Protein AF-A0AAQ4DWB6-F1 (afdb_monomer)

Organism: Amblyomma americanum (NCBI:txid6943)

Structure (mmCIF, N/CA/C/O backbone):
data_AF-A0AAQ4DWB6-F1
#
_entry.id   AF-A0AAQ4DWB6-F1
#
loop_
_atom_site.group_PDB
_atom_site.id
_atom_site.type_symbol
_at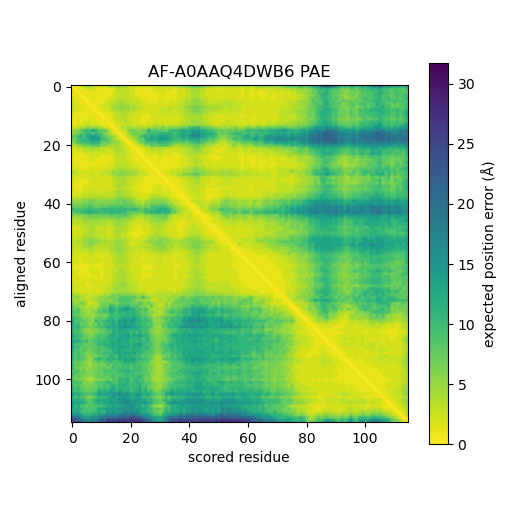om_site.label_atom_id
_atom_site.label_alt_id
_atom_site.label_comp_id
_atom_site.label_asym_id
_atom_site.label_entity_id
_atom_site.label_seq_id
_atom_site.pdbx_PDB_ins_code
_atom_site.Cartn_x
_atom_site.Cartn_y
_atom_site.Cartn_z
_atom_site.occupancy
_atom_site.B_iso_or_equiv
_atom_site.auth_seq_id
_atom_site.auth_comp_id
_atom_site.auth_asym_id
_atom_site.auth_atom_id
_atom_site.pdbx_PDB_model_num
ATOM 1 N N . MET A 1 1 ? -0.894 -2.955 -13.616 1.00 90.69 1 MET A N 1
ATOM 2 C CA . MET A 1 1 ? -0.453 -2.179 -12.429 1.00 90.69 1 MET A CA 1
ATOM 3 C C . MET A 1 1 ? 0.132 -3.130 -11.402 1.00 90.69 1 MET A C 1
ATOM 5 O O . MET A 1 1 ? -0.335 -4.261 -11.322 1.00 90.69 1 MET A O 1
ATOM 9 N N . VAL A 1 2 ? 1.124 -2.697 -10.628 1.00 95.31 2 VAL A N 1
ATOM 10 C CA . VAL A 1 2 ? 1.610 -3.458 -9.472 1.00 95.31 2 VAL A CA 1
ATOM 11 C C . VAL A 1 2 ? 1.614 -2.553 -8.244 1.00 95.31 2 VAL A C 1
ATOM 13 O O . VAL A 1 2 ? 2.190 -1.473 -8.294 1.00 95.31 2 VAL A O 1
ATOM 16 N N . ALA A 1 3 ? 0.963 -2.986 -7.168 1.00 96.88 3 ALA A N 1
ATOM 17 C CA . ALA A 1 3 ? 1.046 -2.337 -5.864 1.00 96.88 3 ALA A CA 1
ATOM 18 C C . ALA A 1 3 ? 1.961 -3.161 -4.952 1.00 96.88 3 ALA A C 1
ATOM 20 O O . ALA A 1 3 ? 1.807 -4.383 -4.876 1.00 96.88 3 ALA A O 1
ATOM 21 N N . VAL A 1 4 ? 2.920 -2.513 -4.297 1.00 97.12 4 VAL A N 1
ATOM 22 C CA . VAL A 1 4 ? 3.748 -3.112 -3.252 1.00 97.12 4 VAL A CA 1
ATOM 23 C C . VAL A 1 4 ? 3.190 -2.709 -1.896 1.00 97.12 4 VAL A C 1
ATOM 25 O O . VAL A 1 4 ? 3.005 -1.531 -1.610 1.00 97.12 4 VAL A O 1
ATOM 28 N N . ASP A 1 5 ? 2.874 -3.703 -1.082 1.00 96.12 5 ASP A N 1
ATOM 29 C CA . ASP A 1 5 ? 2.333 -3.510 0.256 1.00 96.12 5 ASP A CA 1
ATOM 30 C C . ASP A 1 5 ? 3.491 -3.296 1.245 1.00 96.12 5 ASP A C 1
ATOM 32 O O . ASP A 1 5 ? 4.335 -4.181 1.419 1.00 96.12 5 ASP A O 1
ATOM 36 N N . ALA A 1 6 ? 3.555 -2.114 1.863 1.00 94.38 6 ALA A N 1
ATOM 37 C CA . ALA A 1 6 ? 4.616 -1.726 2.792 1.00 94.38 6 ALA A CA 1
ATOM 38 C C . ALA A 1 6 ? 4.629 -2.615 4.044 1.00 94.38 6 ALA A C 1
ATOM 40 O O . ALA A 1 6 ? 5.688 -3.000 4.535 1.00 94.38 6 ALA A O 1
ATOM 41 N N . GLN A 1 7 ? 3.456 -3.010 4.542 1.00 90.56 7 GLN A N 1
ATOM 42 C CA . GLN A 1 7 ? 3.344 -3.811 5.758 1.00 90.56 7 GLN A CA 1
ATOM 43 C C . GLN A 1 7 ? 3.882 -5.235 5.558 1.00 90.56 7 GLN A C 1
ATOM 45 O O . GLN A 1 7 ? 4.606 -5.756 6.405 1.00 90.56 7 GLN A O 1
ATOM 50 N N . SER A 1 8 ? 3.555 -5.888 4.449 1.00 91.56 8 SER A N 1
ATOM 51 C CA . SER A 1 8 ? 3.813 -7.310 4.191 1.00 91.56 8 SER A CA 1
ATOM 52 C C . SER A 1 8 ? 4.963 -7.573 3.218 1.00 91.56 8 SER A C 1
ATOM 54 O O . SER A 1 8 ? 5.457 -8.701 3.170 1.00 91.56 8 SER A O 1
ATOM 56 N N . GLY A 1 9 ? 5.392 -6.568 2.450 1.00 91.94 9 GLY A N 1
ATOM 57 C CA . GLY A 1 9 ? 6.376 -6.714 1.375 1.00 91.94 9 GLY A CA 1
ATOM 58 C C . GLY A 1 9 ? 5.857 -7.529 0.186 1.00 91.94 9 GLY A C 1
ATOM 59 O O . GLY A 1 9 ? 6.645 -8.096 -0.571 1.00 91.94 9 GLY A O 1
ATOM 60 N N . ARG A 1 10 ? 4.533 -7.666 0.037 1.00 95.12 10 ARG A N 1
ATOM 61 C CA . ARG A 1 10 ? 3.917 -8.442 -1.048 1.00 95.12 10 ARG A CA 1
ATOM 62 C C . ARG A 1 10 ? 3.626 -7.565 -2.260 1.00 95.12 10 ARG A C 1
ATOM 64 O O . ARG A 1 10 ? 3.272 -6.398 -2.141 1.00 95.12 10 ARG A O 1
ATOM 71 N N . LEU A 1 11 ? 3.740 -8.167 -3.444 1.00 95.25 11 LEU A N 1
ATOM 72 C CA . LEU A 1 11 ? 3.406 -7.535 -4.719 1.00 95.25 11 LEU A CA 1
ATOM 73 C C . LEU A 1 11 ? 2.027 -7.991 -5.192 1.00 95.25 11 LEU A C 1
ATOM 75 O O . LEU A 1 11 ? 1.837 -9.157 -5.547 1.00 95.25 11 LEU A O 1
ATOM 79 N N . HIS A 1 12 ? 1.094 -7.054 -5.280 1.00 94.50 12 HIS A N 1
ATOM 80 C CA . HIS A 1 12 ? -0.228 -7.253 -5.858 1.00 94.50 12 HIS A CA 1
ATOM 81 C C . HIS A 1 12 ? -0.208 -6.838 -7.330 1.00 94.50 12 HIS A C 1
ATOM 83 O O . HIS A 1 12 ? -0.069 -5.659 -7.657 1.00 94.50 12 HIS A O 1
ATOM 89 N N . ARG A 1 13 ? -0.311 -7.815 -8.238 1.00 92.38 13 ARG A N 1
ATOM 90 C CA . ARG A 1 13 ? -0.283 -7.591 -9.691 1.00 92.38 13 ARG A CA 1
ATOM 91 C C . ARG A 1 13 ? -1.707 -7.567 -10.243 1.00 92.38 13 ARG A C 1
ATOM 93 O O . ARG A 1 13 ? -2.451 -8.523 -10.066 1.00 92.38 13 ARG A O 1
ATOM 100 N N . PHE A 1 14 ? -2.054 -6.497 -10.950 1.00 90.44 14 PHE A N 1
ATOM 101 C CA . PHE A 1 14 ? -3.370 -6.288 -11.553 1.00 90.44 14 PHE A CA 1
ATOM 102 C C . PHE A 1 14 ? -3.243 -6.127 -13.069 1.00 90.44 14 PHE A C 1
ATOM 104 O O . PHE A 1 14 ? -2.432 -5.321 -13.542 1.00 90.44 14 PHE A O 1
ATOM 111 N N . GLY A 1 15 ? -4.063 -6.863 -13.823 1.00 83.00 15 GLY A N 1
ATOM 112 C CA . GLY A 1 15 ? -4.124 -6.779 -15.288 1.00 83.00 15 GLY A CA 1
ATOM 113 C C . GLY A 1 15 ? -2.950 -7.432 -16.026 1.00 83.00 15 GLY A C 1
ATOM 114 O O . GLY A 1 15 ? -2.788 -7.189 -17.216 1.00 83.00 15 GLY A O 1
ATOM 115 N N . ALA A 1 16 ? -2.136 -8.253 -15.349 1.00 73.12 16 ALA A N 1
ATOM 116 C CA . ALA A 1 16 ? -1.046 -8.996 -15.992 1.00 73.12 16 ALA A CA 1
ATOM 117 C C . ALA A 1 16 ? -1.570 -9.952 -17.082 1.00 73.12 16 ALA A C 1
ATOM 119 O O . ALA A 1 16 ? -0.978 -10.060 -18.152 1.00 73.12 16 ALA A O 1
ATOM 120 N N . ASP A 1 17 ? -2.735 -10.555 -16.846 1.00 73.75 17 ASP A N 1
ATOM 121 C CA . ASP A 1 17 ? -3.341 -11.547 -17.741 1.00 73.75 17 ASP A CA 1
ATOM 122 C C . ASP A 1 17 ? -4.053 -10.917 -18.953 1.00 73.75 17 ASP A C 1
ATOM 124 O O . ASP A 1 17 ? -4.456 -11.617 -19.876 1.00 73.75 17 ASP A O 1
ATOM 128 N N . ALA A 1 18 ? -4.191 -9.585 -18.977 1.00 78.25 18 ALA A N 1
ATOM 129 C CA . ALA A 1 18 ? -4.830 -8.842 -20.065 1.00 78.25 18 ALA A CA 1
ATOM 130 C C . ALA A 1 18 ? -3.856 -8.466 -21.202 1.00 78.25 18 ALA A C 1
ATOM 132 O O . ALA A 1 18 ? -4.228 -7.720 -22.105 1.00 78.25 18 ALA A O 1
ATOM 133 N N . GLY A 1 19 ? -2.606 -8.943 -21.153 1.00 75.00 19 GLY A N 1
ATOM 134 C CA . GLY A 1 19 ? -1.589 -8.631 -22.164 1.00 75.00 19 GLY A CA 1
ATOM 135 C C . GLY A 1 19 ? -1.069 -7.191 -22.098 1.00 75.00 19 GLY A C 1
ATOM 136 O O . GLY A 1 19 ? -0.571 -6.670 -23.091 1.00 75.00 19 GLY A O 1
ATOM 137 N N . CYS A 1 20 ? -1.191 -6.519 -20.949 1.00 78.88 20 CYS A N 1
ATOM 138 C CA . CYS A 1 20 ? -0.642 -5.178 -20.775 1.00 78.88 20 CYS A CA 1
ATOM 139 C C . CYS A 1 20 ? 0.894 -5.216 -20.742 1.00 78.88 20 CYS A C 1
ATOM 141 O O . CYS A 1 20 ? 1.491 -5.630 -19.750 1.00 78.88 20 CYS A O 1
ATOM 143 N N . ASP A 1 21 ? 1.532 -4.696 -21.790 1.00 87.06 21 ASP A N 1
ATOM 144 C CA . ASP A 1 21 ? 2.996 -4.581 -21.877 1.00 87.06 21 ASP A CA 1
ATOM 145 C C . ASP A 1 21 ? 3.581 -3.459 -21.004 1.00 87.06 21 ASP A C 1
ATOM 147 O O . ASP A 1 21 ? 4.799 -3.351 -20.855 1.00 87.06 21 ASP A O 1
ATOM 151 N N . GLN A 1 22 ? 2.726 -2.627 -20.405 1.00 91.06 22 GLN A N 1
ATOM 152 C CA . GLN A 1 22 ? 3.121 -1.550 -19.505 1.00 91.06 22 GLN A CA 1
ATOM 153 C C . GLN A 1 22 ? 2.524 -1.721 -18.110 1.00 91.06 22 GLN A C 1
ATOM 155 O O . GLN A 1 22 ? 1.412 -2.221 -17.925 1.00 91.06 22 GLN A O 1
ATOM 160 N N . ARG A 1 23 ? 3.261 -1.246 -17.108 1.00 92.56 23 ARG A N 1
ATOM 161 C CA . ARG A 1 23 ? 2.826 -1.187 -15.716 1.00 92.56 23 ARG A CA 1
ATOM 162 C C . ARG A 1 23 ? 3.251 0.123 -15.064 1.00 92.56 23 ARG A C 1
ATOM 164 O O . ARG A 1 23 ? 4.322 0.646 -15.344 1.00 92.56 23 ARG A O 1
ATOM 171 N N . LEU A 1 24 ? 2.417 0.591 -14.146 1.00 95.06 24 LEU A N 1
ATOM 172 C CA . LEU A 1 24 ? 2.777 1.563 -13.118 1.00 95.06 24 LEU A CA 1
ATOM 173 C C . LEU A 1 24 ? 2.970 0.840 -11.781 1.00 95.06 24 LEU A C 1
ATOM 175 O O . LEU A 1 24 ? 2.433 -0.264 -11.595 1.00 95.06 24 LEU A O 1
ATOM 179 N N . LEU A 1 25 ? 3.723 1.471 -10.885 1.00 96.69 25 LEU A N 1
ATOM 180 C CA . LEU A 1 25 ? 4.062 0.970 -9.558 1.00 96.69 25 LEU A CA 1
ATOM 181 C C . LEU A 1 25 ? 3.448 1.880 -8.490 1.00 96.69 25 LEU A C 1
ATOM 183 O O . LEU A 1 25 ? 3.546 3.099 -8.604 1.00 96.69 25 LEU A O 1
ATOM 187 N N . LEU A 1 26 ? 2.824 1.288 -7.475 1.00 97.50 26 LEU A N 1
ATOM 188 C CA . LEU A 1 26 ? 2.279 1.996 -6.313 1.00 97.50 26 LEU A CA 1
ATOM 189 C C . LEU A 1 26 ? 2.863 1.411 -5.028 1.00 97.50 26 LEU A C 1
ATOM 191 O O . LEU A 1 26 ? 3.012 0.193 -4.948 1.00 97.50 26 LEU A O 1
ATOM 195 N N . LEU A 1 27 ? 3.120 2.249 -4.030 1.00 97.06 27 LEU A N 1
ATOM 196 C CA . LEU A 1 27 ? 3.323 1.842 -2.640 1.00 97.06 27 LEU A CA 1
ATOM 197 C C . LEU A 1 27 ? 1.980 1.938 -1.913 1.00 97.06 27 LEU A C 1
ATOM 199 O O . LEU A 1 27 ? 1.283 2.940 -2.045 1.00 97.06 27 LEU A O 1
ATOM 203 N N . TYR A 1 28 ? 1.609 0.891 -1.186 1.00 96.31 28 TYR A N 1
ATOM 204 C CA . TYR A 1 28 ? 0.408 0.849 -0.359 1.00 96.31 28 TYR A CA 1
ATOM 205 C C . TYR A 1 28 ? 0.806 0.725 1.106 1.00 96.31 28 TYR A C 1
ATOM 207 O O . TYR A 1 28 ? 1.506 -0.218 1.476 1.00 96.31 28 TYR A O 1
ATOM 215 N N . ASP A 1 29 ? 0.355 1.660 1.934 1.00 92.12 29 ASP A N 1
ATOM 216 C CA . ASP A 1 29 ? 0.729 1.744 3.349 1.00 92.12 29 ASP A CA 1
ATOM 217 C C . ASP A 1 29 ? -0.341 1.174 4.302 1.00 92.12 29 ASP A C 1
ATOM 219 O O . ASP A 1 29 ? -0.188 1.253 5.514 1.00 92.12 29 ASP A O 1
ATOM 223 N N . GLY A 1 30 ? -1.425 0.599 3.772 1.00 89.00 30 GLY A N 1
ATOM 224 C CA . GLY A 1 30 ? -2.579 0.127 4.546 1.00 89.00 30 GLY A CA 1
ATOM 225 C C . GLY A 1 30 ? -3.820 1.017 4.412 1.00 89.00 30 GLY A C 1
ATOM 226 O O . GLY A 1 30 ? -4.942 0.511 4.498 1.00 89.00 30 GLY A O 1
ATOM 227 N N . ILE A 1 31 ? -3.669 2.306 4.093 1.00 89.62 31 ILE A N 1
ATOM 228 C CA . ILE A 1 31 ? -4.797 3.241 3.895 1.00 89.62 31 ILE A CA 1
ATOM 229 C C . ILE A 1 31 ? -4.644 4.165 2.680 1.00 89.62 31 ILE A C 1
ATOM 231 O O . ILE A 1 31 ? -5.649 4.662 2.168 1.00 89.62 31 ILE A O 1
ATOM 235 N N . HIS A 1 32 ? -3.425 4.366 2.192 1.00 93.06 32 HIS A N 1
ATOM 236 C CA . HIS A 1 32 ? -3.066 5.283 1.122 1.00 93.06 32 HIS A CA 1
ATOM 237 C C . HIS A 1 32 ? -2.260 4.579 0.025 1.00 93.06 32 HIS A C 1
ATOM 239 O O . HIS A 1 32 ? -1.569 3.588 0.264 1.00 93.06 32 HIS A O 1
ATOM 245 N N . TYR A 1 33 ? -2.379 5.097 -1.199 1.00 95.50 33 TYR A N 1
ATOM 246 C CA . TYR A 1 33 ? -1.609 4.649 -2.353 1.00 95.50 33 TYR A CA 1
ATOM 247 C C . TYR A 1 33 ? -0.767 5.801 -2.883 1.00 95.50 33 TYR A C 1
ATOM 249 O O . TYR A 1 33 ? -1.317 6.793 -3.364 1.00 95.50 33 TYR A O 1
ATOM 257 N N . ASP A 1 34 ? 0.547 5.617 -2.886 1.00 95.12 34 ASP A N 1
ATOM 258 C CA . ASP A 1 34 ? 1.495 6.585 -3.426 1.00 95.12 34 ASP A CA 1
ATOM 259 C C . ASP A 1 34 ? 2.128 6.081 -4.728 1.00 95.12 34 ASP A C 1
ATOM 261 O O . ASP A 1 34 ? 2.532 4.915 -4.817 1.00 95.12 34 ASP A O 1
ATOM 265 N N . PRO A 1 35 ? 2.225 6.923 -5.773 1.00 96.19 35 PRO A N 1
ATOM 266 C CA . PRO A 1 35 ? 2.872 6.536 -7.016 1.00 96.19 35 PRO A CA 1
ATOM 267 C C . PRO A 1 35 ? 4.386 6.422 -6.831 1.00 96.19 35 PRO A C 1
ATOM 269 O O . PRO A 1 35 ? 5.043 7.355 -6.375 1.00 96.19 35 PRO A O 1
ATOM 272 N N . LEU A 1 36 ? 4.956 5.300 -7.271 1.00 95.81 36 LEU A N 1
ATOM 273 C CA . LEU A 1 36 ? 6.403 5.146 -7.367 1.00 95.81 36 LEU A CA 1
ATOM 274 C C . LEU A 1 36 ? 6.882 5.632 -8.732 1.00 95.81 36 LEU A C 1
ATOM 276 O O . LEU A 1 36 ? 6.403 5.190 -9.782 1.00 95.81 36 LEU A O 1
ATOM 280 N N . VAL A 1 37 ? 7.856 6.537 -8.706 1.00 95.44 37 VAL A N 1
ATOM 281 C CA . VAL A 1 37 ? 8.446 7.143 -9.898 1.00 95.44 37 VAL A CA 1
ATOM 282 C C . VAL A 1 37 ? 9.935 6.833 -9.953 1.00 95.44 37 VAL A C 1
ATOM 284 O O . VAL A 1 37 ? 10.592 6.710 -8.923 1.00 95.44 37 VAL A O 1
ATOM 287 N N . LEU A 1 38 ? 10.473 6.703 -11.160 1.00 94.00 38 LEU A N 1
ATOM 288 C CA . LEU A 1 38 ? 11.906 6.556 -11.373 1.00 94.00 38 LEU A CA 1
ATOM 289 C C . LEU A 1 38 ? 12.460 7.879 -11.887 1.00 94.00 38 LEU A C 1
ATOM 291 O O . LEU A 1 38 ? 12.161 8.284 -13.015 1.00 94.00 38 LEU A O 1
ATOM 295 N N . GLU A 1 39 ? 13.277 8.523 -11.065 1.00 93.06 39 GLU A N 1
ATOM 296 C CA . GLU A 1 39 ? 14.041 9.705 -11.443 1.00 93.06 39 GLU A CA 1
ATOM 297 C C . GLU A 1 39 ? 15.400 9.282 -12.032 1.00 93.06 39 GLU A C 1
ATOM 299 O O . GLU A 1 39 ? 16.180 8.602 -11.361 1.00 93.06 39 GLU A O 1
ATOM 304 N N . PRO A 1 40 ? 15.696 9.610 -13.301 1.00 89.19 40 PRO A N 1
ATOM 305 C CA . PRO A 1 40 ? 16.986 9.292 -13.901 1.00 89.19 40 PRO A CA 1
ATOM 306 C C . PRO A 1 40 ? 18.114 10.149 -13.313 1.00 89.19 40 PRO A C 1
ATOM 308 O O . PRO A 1 40 ? 17.971 11.356 -13.166 1.00 89.19 40 PRO A O 1
ATOM 311 N N . LEU A 1 41 ? 19.278 9.537 -13.081 1.00 90.06 41 LEU A N 1
ATOM 312 C CA . LEU A 1 41 ? 20.499 10.242 -12.650 1.00 90.06 41 LEU A CA 1
ATOM 313 C C . LEU A 1 41 ? 21.061 11.182 -13.733 1.00 90.06 41 LEU A C 1
ATOM 315 O O . LEU A 1 41 ? 21.813 12.108 -13.437 1.00 90.06 41 LEU A O 1
ATOM 319 N N . GLU A 1 42 ? 20.736 10.913 -14.998 1.00 91.94 42 GLU A N 1
ATOM 320 C CA . GLU A 1 42 ? 21.204 11.679 -16.150 1.00 91.94 42 GLU A CA 1
ATOM 321 C C . GLU A 1 42 ? 20.439 13.011 -16.262 1.00 91.94 42 GLU A C 1
ATOM 323 O O . GLU A 1 42 ? 19.214 12.997 -16.439 1.00 91.94 42 GLU A O 1
ATOM 328 N N . PRO A 1 43 ? 21.133 14.166 -16.237 1.00 89.62 43 PRO A N 1
ATOM 329 C CA . PRO A 1 43 ? 20.487 15.465 -16.368 1.00 89.62 43 PRO A CA 1
ATOM 330 C C . PRO A 1 43 ? 19.689 15.578 -17.672 1.00 89.62 43 PRO A C 1
ATOM 332 O O . PRO A 1 43 ? 20.186 15.258 -18.752 1.00 89.62 43 PRO A O 1
ATOM 335 N N . GLY A 1 44 ? 18.455 16.073 -17.579 1.00 88.00 44 GLY A N 1
ATOM 336 C CA . GLY A 1 44 ? 17.593 16.318 -18.739 1.00 88.00 44 GLY A CA 1
ATOM 337 C C . GLY A 1 44 ? 16.770 15.116 -19.207 1.00 88.00 44 GLY A C 1
ATOM 338 O O . GLY A 1 44 ? 15.958 15.272 -20.121 1.00 88.00 44 GLY A O 1
ATOM 339 N N . ARG A 1 45 ? 16.906 13.936 -18.586 1.00 91.12 45 ARG A N 1
ATOM 340 C CA . ARG A 1 45 ? 15.941 12.852 -18.803 1.00 91.12 45 ARG A CA 1
ATOM 341 C C . ARG A 1 45 ? 14.669 13.057 -17.969 1.00 91.12 45 ARG A C 1
ATOM 343 O O . ARG A 1 45 ? 14.756 13.462 -16.813 1.00 91.12 45 ARG A O 1
ATOM 350 N N . PRO A 1 46 ? 13.483 12.741 -18.522 1.00 91.88 46 PRO A N 1
ATOM 351 C CA . PRO A 1 46 ? 12.230 12.876 -17.794 1.00 91.88 46 PRO A CA 1
ATOM 352 C C . PRO A 1 46 ? 12.050 11.764 -16.753 1.00 91.88 46 PRO A C 1
ATOM 354 O O . PRO A 1 46 ? 12.444 10.616 -16.976 1.00 91.88 46 PRO A O 1
ATOM 357 N N . VAL A 1 47 ? 11.370 12.103 -15.656 1.00 93.69 47 VAL A N 1
ATOM 358 C CA . VAL A 1 47 ? 10.871 11.140 -14.665 1.00 93.69 47 VAL A CA 1
ATOM 359 C C . VAL A 1 47 ? 9.952 10.122 -15.344 1.00 93.69 47 VAL A C 1
ATOM 361 O O . VAL A 1 47 ? 9.110 10.475 -16.174 1.00 93.69 47 VAL A O 1
ATOM 364 N N . ARG A 1 48 ? 10.104 8.845 -14.988 1.00 94.50 48 ARG A N 1
ATOM 365 C CA . ARG A 1 48 ? 9.292 7.743 -15.521 1.00 94.50 48 ARG A CA 1
ATOM 366 C C . ARG A 1 48 ? 8.284 7.268 -14.480 1.00 94.50 48 ARG A C 1
ATOM 368 O O . ARG A 1 48 ? 8.647 6.990 -13.343 1.00 94.50 48 ARG A O 1
ATOM 375 N N . THR A 1 49 ? 7.036 7.106 -14.906 1.00 94.31 49 THR A N 1
ATOM 376 C CA . THR A 1 49 ? 5.935 6.539 -14.099 1.00 94.31 49 THR A CA 1
ATOM 377 C C . THR A 1 49 ? 5.328 5.279 -14.726 1.00 94.31 49 THR A C 1
ATOM 379 O O . THR A 1 49 ? 4.599 4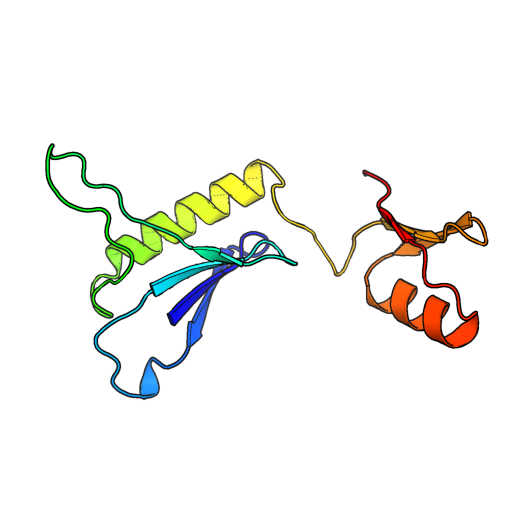.534 -14.071 1.00 94.31 49 THR A O 1
ATOM 382 N N . LEU A 1 50 ? 5.648 5.022 -15.999 1.00 93.75 50 LEU A N 1
ATOM 383 C CA . LEU A 1 50 ? 5.249 3.844 -16.759 1.00 93.75 50 LEU A CA 1
ATOM 384 C C . LEU A 1 50 ? 6.488 3.046 -17.161 1.00 93.75 50 LEU A C 1
ATOM 386 O O . LEU A 1 50 ? 7.474 3.586 -17.672 1.00 93.75 50 LEU A O 1
A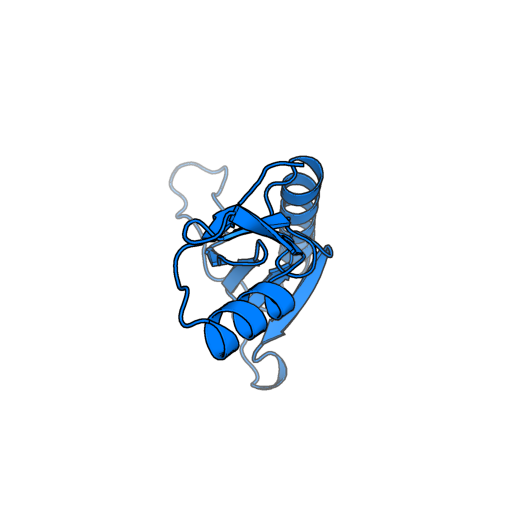TOM 390 N N . PHE A 1 51 ? 6.407 1.741 -16.951 1.00 92.69 51 PHE A N 1
ATOM 391 C CA . PHE A 1 51 ? 7.508 0.802 -17.112 1.00 92.69 51 PHE A CA 1
ATOM 392 C C . PHE A 1 51 ? 7.065 -0.384 -17.952 1.00 92.69 51 PHE A C 1
ATOM 394 O O . PHE A 1 51 ? 5.883 -0.733 -17.945 1.00 92.69 51 PHE A O 1
ATOM 401 N N . SER A 1 52 ? 7.998 -1.038 -18.642 1.00 91.81 52 SER A N 1
ATOM 402 C CA . SER A 1 52 ? 7.681 -2.310 -19.285 1.00 91.81 52 SER A CA 1
ATOM 403 C C . SER A 1 52 ? 7.261 -3.338 -18.236 1.00 91.81 52 SER A C 1
ATOM 405 O O . SER A 1 52 ? 7.867 -3.448 -17.165 1.00 91.81 52 SER A O 1
ATOM 407 N N . ALA A 1 53 ? 6.252 -4.146 -18.553 1.00 88.62 53 ALA A N 1
ATOM 408 C CA . ALA A 1 53 ? 5.842 -5.266 -17.715 1.00 88.62 53 ALA A CA 1
ATOM 409 C C . ALA A 1 53 ? 6.969 -6.296 -17.514 1.00 88.62 53 ALA A C 1
ATOM 411 O O . ALA A 1 53 ? 6.923 -7.044 -16.541 1.00 88.62 53 ALA A O 1
ATOM 412 N N . ARG A 1 54 ? 7.985 -6.292 -18.391 1.00 87.69 54 ARG A N 1
ATOM 413 C CA . ARG A 1 54 ? 9.140 -7.204 -18.387 1.00 87.69 54 ARG A CA 1
ATOM 414 C C . ARG A 1 54 ? 10.354 -6.676 -17.604 1.00 87.69 54 ARG A C 1
ATOM 416 O O . ARG A 1 54 ? 11.323 -7.405 -17.429 1.00 87.69 54 ARG A O 1
ATOM 423 N N . GLU A 1 55 ? 10.341 -5.420 -17.146 1.00 88.12 55 GLU A N 1
ATOM 424 C CA . GLU A 1 55 ? 11.456 -4.796 -16.402 1.00 88.12 55 GLU A CA 1
ATOM 425 C C . GLU A 1 55 ? 11.467 -5.212 -14.914 1.00 88.12 55 GLU A C 1
ATOM 427 O O . GLU A 1 55 ? 11.339 -4.376 -14.019 1.00 88.12 55 GLU A O 1
ATOM 432 N N . ASP A 1 56 ? 11.588 -6.504 -14.601 1.00 89.31 56 ASP A N 1
ATOM 433 C CA . ASP A 1 56 ? 11.451 -7.020 -13.223 1.00 89.31 56 ASP A CA 1
ATOM 434 C C . ASP A 1 56 ? 12.476 -6.492 -12.213 1.00 89.31 56 ASP A C 1
ATOM 436 O O . ASP A 1 56 ? 12.178 -6.455 -11.021 1.00 89.31 56 ASP A O 1
ATOM 440 N N . ALA A 1 57 ? 13.610 -5.960 -12.674 1.00 91.25 57 ALA A N 1
ATOM 441 C CA . ALA A 1 57 ? 14.559 -5.244 -11.821 1.00 91.25 57 ALA A CA 1
ATOM 442 C C . ALA A 1 57 ? 13.908 -4.076 -11.048 1.00 91.25 57 ALA A C 1
ATOM 444 O O . ALA A 1 57 ? 14.256 -3.826 -9.899 1.00 91.25 57 ALA A O 1
ATOM 445 N N . LEU A 1 58 ? 12.907 -3.403 -11.628 1.00 92.19 58 LEU A N 1
ATOM 446 C CA . LEU A 1 58 ? 12.189 -2.319 -10.947 1.00 92.19 58 LEU A CA 1
ATOM 447 C C . LEU A 1 58 ? 11.293 -2.814 -9.805 1.00 92.19 58 LEU A C 1
ATOM 449 O O . LEU A 1 58 ? 10.993 -2.048 -8.894 1.00 92.19 58 LEU A O 1
ATOM 453 N N . LEU A 1 59 ? 10.868 -4.082 -9.828 1.00 94.19 59 LEU A N 1
ATOM 454 C CA . LEU A 1 59 ? 10.120 -4.658 -8.708 1.00 94.19 59 LEU A CA 1
ATOM 455 C C . LEU A 1 59 ? 11.017 -4.858 -7.490 1.00 94.19 59 LEU A C 1
ATOM 457 O O . LEU A 1 59 ? 10.535 -4.711 -6.374 1.00 94.19 59 LEU A O 1
ATOM 461 N N . ALA A 1 60 ? 12.300 -5.170 -7.699 1.00 94.25 60 ALA A N 1
ATOM 462 C CA . ALA A 1 60 ? 13.262 -5.278 -6.607 1.00 94.25 60 ALA A CA 1
ATOM 463 C C . ALA A 1 60 ? 13.440 -3.924 -5.902 1.00 94.25 60 ALA A C 1
ATOM 465 O O . ALA A 1 60 ? 13.299 -3.858 -4.688 1.00 94.25 60 ALA A O 1
ATOM 466 N N . LEU A 1 61 ? 13.601 -2.836 -6.664 1.00 94.38 61 LEU A N 1
ATOM 467 C CA . LEU A 1 61 ? 13.676 -1.479 -6.103 1.00 94.38 61 LEU A CA 1
ATOM 468 C C . LEU A 1 61 ? 12.390 -1.079 -5.362 1.00 94.38 61 LEU A C 1
ATOM 470 O O . LEU A 1 61 ? 12.443 -0.504 -4.280 1.00 94.38 61 LEU A O 1
ATOM 474 N N . ALA A 1 62 ? 11.217 -1.417 -5.906 1.00 95.50 62 ALA A N 1
ATOM 475 C CA . ALA A 1 62 ? 9.949 -1.167 -5.218 1.00 95.50 62 ALA A CA 1
ATOM 476 C C . ALA A 1 62 ? 9.832 -1.958 -3.900 1.00 95.50 62 ALA A C 1
ATOM 478 O O . ALA A 1 62 ? 9.284 -1.453 -2.922 1.00 95.50 62 ALA A O 1
ATOM 479 N N . LEU A 1 63 ? 10.356 -3.188 -3.857 1.00 96.12 63 LEU A N 1
ATOM 480 C CA . LEU A 1 63 ? 10.417 -3.993 -2.636 1.00 96.12 63 LEU A CA 1
ATOM 481 C C . LEU A 1 63 ? 11.388 -3.409 -1.606 1.00 96.12 63 LEU A C 1
ATOM 483 O O . LEU A 1 63 ? 11.077 -3.447 -0.420 1.00 96.12 63 LEU A O 1
ATOM 487 N N . GLU A 1 64 ? 12.521 -2.853 -2.033 1.00 95.56 64 GLU A N 1
ATOM 488 C CA . GLU A 1 64 ? 13.454 -2.145 -1.146 1.00 95.56 64 GLU A CA 1
ATOM 489 C C . GLU A 1 64 ? 12.785 -0.923 -0.500 1.00 95.56 64 GLU A C 1
ATOM 491 O O . GLU A 1 64 ? 12.838 -0.780 0.720 1.00 95.56 64 GLU A O 1
ATOM 496 N N . LEU A 1 65 ? 12.049 -0.116 -1.274 1.00 94.62 65 LEU A N 1
ATOM 497 C CA . LEU A 1 65 ? 11.270 1.007 -0.731 1.00 94.62 65 LEU A CA 1
ATOM 498 C C . LEU A 1 65 ? 10.212 0.546 0.279 1.00 94.62 65 LEU A C 1
ATOM 500 O O . LEU A 1 65 ? 10.042 1.160 1.330 1.00 94.62 65 LEU A O 1
ATOM 504 N N . ALA A 1 66 ? 9.518 -0.558 -0.001 1.00 94.88 66 ALA A N 1
ATOM 505 C CA . ALA A 1 66 ? 8.557 -1.126 0.940 1.00 94.88 66 ALA A CA 1
ATOM 506 C C . ALA A 1 66 ? 9.228 -1.628 2.232 1.00 94.88 66 ALA A C 1
ATOM 508 O O . ALA A 1 66 ? 8.677 -1.457 3.318 1.00 94.88 66 ALA A O 1
ATOM 509 N N . GLN A 1 67 ? 10.426 -2.215 2.139 1.00 94.06 67 GLN A N 1
ATOM 510 C CA . GLN A 1 67 ? 11.210 -2.620 3.310 1.00 94.06 67 GLN A CA 1
ATOM 511 C C . GLN A 1 67 ? 11.645 -1.416 4.147 1.00 94.06 67 GLN A C 1
ATOM 513 O O . GLN A 1 67 ? 11.561 -1.475 5.375 1.00 94.06 67 GLN A O 1
ATOM 518 N N . GLU A 1 68 ? 12.067 -0.327 3.508 1.00 93.31 68 GLU A N 1
ATOM 519 C CA . GLU A 1 68 ? 12.427 0.915 4.192 1.00 93.31 68 GLU A CA 1
ATOM 520 C C . GLU A 1 68 ? 11.213 1.559 4.873 1.00 93.31 68 GLU A C 1
ATOM 522 O O . GLU A 1 68 ? 11.281 1.886 6.061 1.00 93.31 68 GLU A O 1
ATOM 527 N N . ALA A 1 69 ? 10.075 1.650 4.178 1.00 90.94 69 ALA A N 1
ATOM 528 C CA . ALA A 1 69 ? 8.821 2.136 4.751 1.00 90.94 69 ALA A CA 1
ATOM 529 C C . ALA A 1 69 ? 8.406 1.295 5.970 1.00 90.94 69 ALA A C 1
ATOM 531 O O . ALA A 1 69 ? 8.066 1.831 7.028 1.00 90.94 69 ALA A O 1
ATOM 532 N N . ARG A 1 70 ? 8.525 -0.036 5.878 1.00 90.25 70 ARG A N 1
ATOM 533 C CA . ARG A 1 70 ? 8.258 -0.947 6.997 1.00 90.25 70 ARG A CA 1
ATOM 534 C C . ARG A 1 70 ? 9.205 -0.726 8.171 1.00 90.25 70 ARG A C 1
ATOM 536 O O . ARG A 1 70 ? 8.753 -0.688 9.316 1.00 90.25 70 ARG A O 1
ATOM 543 N N . ALA A 1 71 ? 10.505 -0.609 7.906 1.00 90.31 71 ALA A N 1
ATOM 544 C CA . ALA A 1 71 ? 11.520 -0.385 8.934 1.00 90.31 71 ALA A CA 1
ATOM 545 C C . ALA A 1 71 ? 11.297 0.949 9.662 1.00 90.31 71 ALA A C 1
ATOM 547 O O . ALA A 1 71 ? 11.440 1.020 10.882 1.00 90.31 71 ALA A O 1
ATOM 548 N N . SER A 1 72 ? 10.853 1.963 8.920 1.00 88.69 72 SER A N 1
ATOM 549 C CA . SER A 1 72 ? 10.494 3.292 9.421 1.00 88.69 72 SER A CA 1
ATOM 550 C C . SER A 1 72 ? 9.087 3.363 10.031 1.00 88.69 72 SER A C 1
ATOM 552 O O . SER A 1 72 ? 8.665 4.440 10.446 1.00 88.69 72 SER A O 1
ATOM 554 N N . ARG A 1 73 ? 8.349 2.240 10.095 1.00 84.06 73 ARG A N 1
ATOM 555 C CA . ARG A 1 73 ? 6.940 2.164 10.535 1.00 84.06 73 ARG A CA 1
ATOM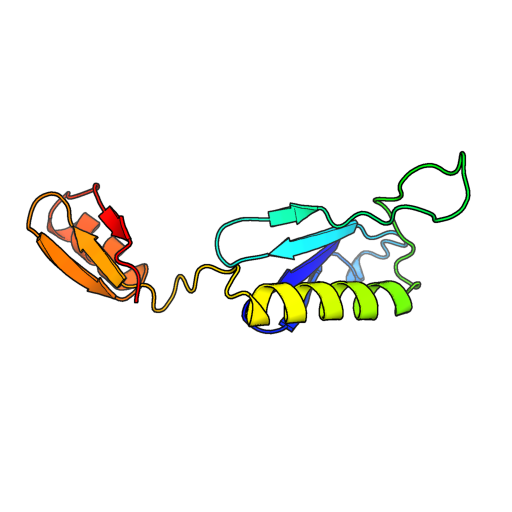 556 C C . ARG A 1 73 ? 6.015 3.152 9.803 1.00 84.06 73 ARG A C 1
ATOM 558 O O . ARG A 1 73 ? 5.041 3.632 10.372 1.00 84.06 73 ARG A O 1
ATOM 565 N N . GLN A 1 74 ? 6.308 3.440 8.539 1.00 82.06 74 GLN A N 1
ATOM 566 C CA . GLN A 1 74 ? 5.494 4.269 7.647 1.00 82.06 74 GLN A CA 1
ATOM 567 C C . GLN A 1 74 ? 4.402 3.419 6.985 1.00 82.06 74 GLN A C 1
ATOM 569 O O . GLN A 1 74 ? 4.362 3.258 5.769 1.00 82.06 74 GLN A O 1
ATOM 574 N N . PHE A 1 75 ? 3.566 2.799 7.811 1.00 81.75 75 PHE A N 1
ATOM 575 C CA . PHE A 1 75 ? 2.378 2.071 7.384 1.00 81.75 75 PHE A CA 1
ATOM 576 C C . PHE A 1 75 ? 1.347 2.077 8.512 1.00 81.75 75 PHE A C 1
ATOM 578 O O . PHE A 1 75 ? 1.701 2.130 9.692 1.00 81.75 75 PHE A O 1
ATOM 585 N N . THR A 1 76 ? 0.074 1.989 8.156 1.00 80.06 76 THR A N 1
ATOM 586 C CA . THR A 1 76 ? -1.038 1.872 9.093 1.00 80.06 76 THR A CA 1
ATOM 587 C C . THR A 1 76 ? -1.512 0.425 9.119 1.00 80.06 76 THR A C 1
ATOM 589 O O . THR A 1 76 ? -2.130 -0.060 8.171 1.00 80.06 76 THR A O 1
ATOM 592 N N . ASP A 1 77 ? -1.261 -0.278 10.227 1.00 80.12 77 ASP A N 1
ATOM 593 C CA . ASP A 1 77 ? -1.823 -1.613 10.453 1.00 80.12 77 ASP A CA 1
ATOM 594 C C . ASP A 1 77 ? -3.314 -1.507 10.790 1.00 80.12 77 ASP A C 1
ATOM 596 O O . ASP A 1 77 ? -3.719 -1.562 11.952 1.00 80.12 77 ASP A O 1
ATOM 600 N N . VAL A 1 78 ? -4.152 -1.370 9.763 1.00 79.75 78 VAL A N 1
ATOM 601 C CA . VAL A 1 78 ? -5.612 -1.253 9.912 1.00 79.75 78 VAL A CA 1
ATOM 602 C C . VAL A 1 78 ? -6.256 -2.453 10.625 1.00 79.75 78 VAL A C 1
ATOM 604 O O . VAL A 1 78 ? -7.392 -2.368 11.099 1.00 79.75 78 VAL A O 1
ATOM 607 N N . ALA A 1 79 ? -5.558 -3.585 10.736 1.00 80.06 79 ALA A N 1
ATOM 608 C CA . ALA A 1 79 ? -6.053 -4.735 11.480 1.00 80.06 79 ALA A CA 1
ATOM 609 C C . ALA A 1 79 ? -5.795 -4.611 12.991 1.00 80.06 79 ALA A C 1
ATOM 611 O O . ALA A 1 79 ? -6.621 -5.081 13.771 1.00 80.06 79 ALA A O 1
ATOM 612 N N . ASN A 1 80 ? -4.701 -3.966 13.411 1.00 82.88 80 ASN A N 1
ATOM 613 C CA . ASN A 1 80 ? -4.251 -3.979 14.813 1.00 82.88 80 ASN A CA 1
ATOM 614 C C . ASN A 1 80 ? -4.025 -2.598 15.448 1.00 82.88 80 ASN A C 1
ATOM 616 O O . ASN A 1 80 ? -3.647 -2.529 16.618 1.00 82.88 80 ASN A O 1
ATOM 620 N N . PHE A 1 81 ? -4.246 -1.503 14.722 1.00 83.94 81 PHE A N 1
ATOM 621 C CA . PHE A 1 81 ? -4.124 -0.157 15.278 1.00 83.94 81 PHE A CA 1
ATOM 622 C C . PHE A 1 81 ? -5.101 0.072 16.435 1.00 83.94 81 PHE A C 1
ATOM 624 O O . PHE A 1 81 ? -6.235 -0.418 16.438 1.00 83.94 81 PHE A O 1
ATOM 631 N N . THR A 1 82 ? -4.646 0.821 17.436 1.00 89.38 82 THR A N 1
ATOM 632 C CA . THR A 1 82 ? -5.457 1.141 18.607 1.00 89.38 82 THR A CA 1
ATOM 633 C C . THR A 1 82 ? -6.210 2.437 18.354 1.00 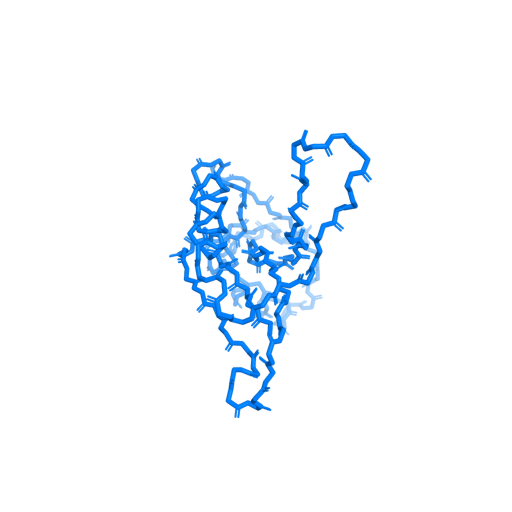89.38 82 THR A C 1
ATOM 635 O O . THR A 1 82 ? -5.626 3.476 18.055 1.00 89.38 82 THR A O 1
ATOM 638 N N . LEU A 1 83 ? -7.523 2.386 18.519 1.00 91.62 83 LEU A N 1
ATOM 639 C CA . LEU A 1 83 ? -8.423 3.517 18.386 1.00 91.62 83 LEU A CA 1
ATOM 640 C C . LEU A 1 83 ? -9.048 3.859 19.731 1.00 91.62 83 LEU A C 1
ATOM 642 O O . LEU A 1 83 ? -9.334 2.985 20.545 1.00 91.62 83 LEU A O 1
ATOM 646 N N . ARG A 1 84 ? -9.348 5.137 19.930 1.00 94.06 84 ARG A N 1
ATOM 647 C CA . ARG A 1 84 ? -10.215 5.618 21.002 1.00 94.06 84 ARG A CA 1
ATOM 648 C C . ARG A 1 84 ? -11.436 6.290 20.399 1.00 94.06 84 ARG A C 1
ATOM 650 O O . ARG A 1 84 ? -11.305 7.209 19.589 1.00 94.06 84 ARG A O 1
ATOM 657 N N . CYS A 1 85 ? -12.623 5.857 20.813 1.00 95.88 85 CYS A N 1
ATOM 658 C CA . CYS A 1 85 ? -13.858 6.553 20.471 1.00 95.88 85 CYS A CA 1
ATOM 659 C C . CYS A 1 85 ? -13.913 7.899 21.206 1.00 95.88 85 CYS A C 1
ATOM 661 O O . CYS A 1 85 ? -13.909 7.934 22.431 1.00 95.88 85 CYS A O 1
ATOM 663 N N . LEU A 1 86 ? -14.023 9.005 20.473 1.00 94.94 86 LEU A N 1
ATOM 664 C CA . LEU A 1 86 ? -13.998 10.362 21.035 1.00 94.94 86 LEU A CA 1
ATOM 665 C C . LEU A 1 86 ? -15.308 10.767 21.730 1.00 94.94 86 LEU A C 1
ATOM 667 O O . LEU A 1 86 ? -15.356 11.798 22.390 1.00 94.94 86 LEU A O 1
ATOM 671 N N . ALA A 1 87 ? -16.372 9.975 21.573 1.00 95.25 87 ALA A N 1
ATOM 672 C CA . ALA A 1 87 ? -17.668 10.224 22.206 1.00 95.25 87 ALA A CA 1
ATOM 673 C C . ALA A 1 87 ? -17.845 9.509 23.557 1.00 95.25 87 ALA A C 1
ATOM 675 O O . ALA A 1 87 ? -18.639 9.950 24.382 1.00 95.25 87 ALA A O 1
ATOM 676 N N . CYS A 1 88 ? -17.146 8.390 23.778 1.00 95.88 88 CYS A N 1
ATOM 677 C CA . CYS A 1 88 ? -17.359 7.532 24.952 1.00 95.88 88 CYS A CA 1
ATOM 678 C C . CYS A 1 88 ? -16.067 6.951 25.547 1.00 95.88 88 CYS A C 1
A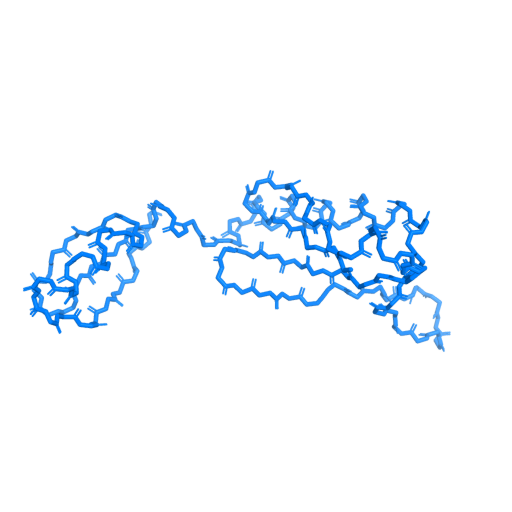TOM 680 O O . CYS A 1 88 ? -16.139 6.080 26.408 1.00 95.88 88 CYS A O 1
ATOM 682 N N . ASP A 1 89 ? -14.904 7.380 25.050 1.00 94.19 89 ASP A N 1
ATOM 683 C CA . ASP A 1 89 ? -13.559 7.023 25.522 1.00 94.19 89 ASP A CA 1
ATOM 684 C C . ASP A 1 89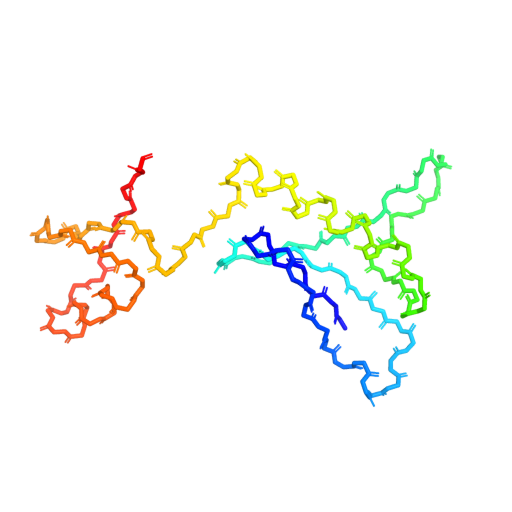 ? -13.210 5.523 25.553 1.00 94.19 89 ASP A C 1
ATOM 686 O O . ASP A 1 89 ? -12.196 5.122 26.124 1.00 94.19 89 ASP A O 1
ATOM 690 N N . ILE A 1 90 ? -13.992 4.675 24.880 1.00 93.69 90 ILE A N 1
ATOM 691 C CA . ILE A 1 90 ? -13.693 3.243 24.763 1.00 93.69 90 ILE A CA 1
ATOM 692 C C . ILE A 1 90 ? -12.504 3.030 23.820 1.00 93.69 90 ILE A C 1
ATOM 694 O O . ILE A 1 90 ? -12.468 3.572 22.710 1.00 93.69 90 ILE A O 1
ATOM 698 N N . GLY A 1 91 ? -11.552 2.209 24.273 1.00 93.50 91 GLY A N 1
ATOM 699 C CA . GLY A 1 91 ? -10.454 1.689 23.464 1.00 93.50 91 GLY A CA 1
ATOM 700 C C . GLY A 1 91 ? -10.913 0.537 22.569 1.00 93.50 91 GLY A C 1
ATOM 701 O O . GLY A 1 91 ? -11.601 -0.379 23.020 1.00 93.50 91 GLY A O 1
ATOM 702 N N . LEU A 1 92 ? -10.534 0.585 21.299 1.00 93.69 92 LEU A N 1
ATOM 703 C CA . LEU A 1 92 ? -10.897 -0.367 20.254 1.00 93.69 92 LEU A CA 1
ATOM 704 C C . LEU A 1 92 ? -9.623 -0.791 19.523 1.00 93.69 92 LEU A C 1
ATOM 706 O O . LEU A 1 92 ? -8.695 0.002 19.387 1.00 93.69 92 LEU A O 1
ATOM 710 N N . VAL A 1 93 ? -9.575 -2.032 19.048 1.00 92.44 93 VAL A N 1
ATOM 711 C CA . VAL A 1 93 ? -8.425 -2.553 18.297 1.00 92.44 93 VAL A CA 1
ATOM 712 C C . VAL A 1 93 ? -8.887 -2.940 16.903 1.00 92.44 93 VAL A C 1
ATOM 714 O O . VAL A 1 93 ? -9.790 -3.766 16.751 1.00 92.44 93 VAL A O 1
ATOM 717 N N . GLY A 1 94 ? -8.269 -2.325 15.900 1.00 89.12 94 GLY A N 1
ATOM 718 C CA . GLY A 1 94 ? -8.532 -2.583 14.495 1.00 89.12 94 GLY A CA 1
ATOM 719 C C . GLY A 1 94 ? -9.817 -1.954 13.956 1.00 89.12 94 GLY A C 1
ATOM 720 O O . GLY A 1 94 ? -10.738 -1.550 14.677 1.00 89.12 94 GLY A O 1
ATOM 721 N N . GLN A 1 95 ? -9.897 -1.918 12.627 1.00 89.31 95 GLN A N 1
ATOM 722 C CA . GLN A 1 95 ? -11.017 -1.322 11.903 1.00 89.31 95 GLN A CA 1
ATOM 723 C C . GLN A 1 95 ? -12.335 -2.067 12.155 1.00 89.31 95 GLN A C 1
ATOM 725 O O . GLN A 1 95 ? -13.398 -1.449 12.183 1.00 89.31 95 GLN A O 1
ATOM 730 N N . GLU A 1 96 ? -12.300 -3.388 12.341 1.00 91.88 96 GLU A N 1
ATOM 731 C CA . GLU A 1 96 ? -13.512 -4.185 12.553 1.00 91.88 96 GLU A CA 1
ATOM 732 C C . GLU A 1 96 ? -14.214 -3.820 13.868 1.00 91.88 96 GLU A C 1
ATOM 734 O O . GLU A 1 96 ? -15.426 -3.590 13.877 1.00 91.88 96 GLU A O 1
ATOM 739 N N . ALA A 1 97 ? -13.455 -3.681 14.961 1.00 92.62 97 ALA A N 1
ATOM 740 C CA . ALA A 1 97 ? -14.001 -3.257 16.247 1.00 92.62 97 ALA A CA 1
ATOM 741 C C . ALA A 1 97 ? -14.586 -1.840 16.169 1.00 92.62 97 ALA A C 1
ATOM 743 O O . ALA A 1 97 ? -15.685 -1.608 16.671 1.00 92.62 97 ALA A O 1
ATOM 744 N N . ALA A 1 98 ? -13.902 -0.919 15.482 1.00 92.94 98 ALA A N 1
ATOM 745 C CA . ALA A 1 98 ? -14.397 0.437 15.247 1.00 92.94 98 ALA A CA 1
ATOM 746 C C . ALA A 1 98 ? -15.692 0.466 14.430 1.00 92.94 98 ALA A C 1
ATOM 748 O O . ALA A 1 98 ? -16.641 1.156 14.795 1.00 92.94 98 ALA A O 1
ATOM 749 N N . ARG A 1 99 ? -15.778 -0.326 13.355 1.00 93.44 99 ARG A N 1
ATOM 750 C CA . ARG A 1 99 ? -16.991 -0.418 12.529 1.00 93.44 99 ARG A CA 1
ATOM 751 C C . ARG A 1 99 ? -18.172 -0.989 13.302 1.00 93.44 99 ARG A C 1
ATOM 753 O O . ARG A 1 99 ? -19.279 -0.474 13.163 1.00 93.44 99 ARG A O 1
ATOM 760 N N . ARG A 1 100 ? -17.946 -2.029 14.109 1.00 96.12 100 ARG A N 1
ATOM 761 C CA . ARG A 1 100 ? -18.986 -2.603 14.971 1.00 96.12 100 ARG A CA 1
ATOM 762 C C . ARG A 1 100 ? -19.460 -1.584 16.008 1.00 96.12 100 ARG A C 1
ATOM 764 O O . ARG A 1 100 ? -20.659 -1.352 16.109 1.00 96.12 100 ARG A O 1
ATOM 771 N N . HIS A 1 101 ? -18.531 -0.906 16.684 1.00 95.81 101 HIS A N 1
ATOM 772 C CA . HIS A 1 101 ? -18.851 0.155 17.646 1.00 95.81 101 HIS A CA 1
ATOM 773 C C . HIS A 1 101 ? -19.674 1.278 17.007 1.00 95.81 101 HIS A C 1
ATOM 775 O O . HIS A 1 101 ? -20.692 1.683 17.564 1.00 95.81 101 HIS A O 1
ATOM 781 N N . ALA A 1 102 ? -19.293 1.737 15.811 1.00 95.81 102 ALA A N 1
ATOM 782 C CA . ALA A 1 102 ? -20.040 2.750 15.067 1.00 95.81 102 ALA A CA 1
ATOM 783 C C . ALA A 1 102 ? -21.471 2.300 14.749 1.00 95.81 102 ALA A C 1
ATOM 785 O O . ALA A 1 102 ? -22.406 3.084 14.893 1.00 95.81 102 ALA A O 1
ATOM 786 N N . ALA A 1 103 ? -21.646 1.043 14.331 1.00 96.44 103 ALA A N 1
ATOM 787 C CA . ALA A 1 103 ? -22.951 0.491 13.984 1.00 96.44 103 ALA A CA 1
ATOM 788 C C . ALA A 1 103 ? -23.874 0.336 15.205 1.00 96.44 103 ALA A C 1
ATOM 790 O O . ALA A 1 103 ? -25.074 0.570 15.094 1.00 96.44 103 ALA A O 1
ATOM 791 N N . GLU A 1 104 ? -23.323 -0.037 16.362 1.00 96.94 104 GLU A N 1
ATOM 792 C CA . GLU A 1 104 ? -24.088 -0.259 17.597 1.00 96.94 104 GLU A CA 1
ATOM 793 C C . GLU A 1 104 ? -24.422 1.045 18.331 1.00 96.94 104 GLU A C 1
ATOM 795 O O . GLU A 1 104 ? -25.489 1.164 18.931 1.00 96.94 104 GLU A O 1
ATOM 800 N N . THR A 1 105 ? -23.521 2.030 18.290 1.00 96.00 105 THR A N 1
ATOM 801 C CA . THR A 1 105 ? -23.626 3.254 19.106 1.00 96.00 105 THR A CA 1
ATOM 802 C C . THR A 1 105 ? -23.940 4.516 18.305 1.00 96.00 105 THR A C 1
ATOM 804 O O . THR A 1 105 ? -24.333 5.526 18.882 1.00 96.00 105 THR A O 1
ATOM 807 N N . GLY A 1 106 ? -23.749 4.495 16.984 1.00 95.56 106 GLY A N 1
ATOM 808 C CA . GLY A 1 106 ? -23.825 5.686 16.135 1.00 95.56 106 GLY A CA 1
ATOM 809 C C . GLY A 1 106 ? -22.612 6.619 16.253 1.00 95.56 106 GLY A C 1
ATOM 810 O O . GLY A 1 106 ? -22.610 7.694 15.654 1.00 95.56 106 GLY A O 1
ATOM 811 N N . HIS A 1 107 ? -21.570 6.245 17.002 1.00 96.62 107 HIS A N 1
ATOM 812 C CA . HIS A 1 107 ? -20.366 7.061 17.139 1.00 96.62 107 HIS A CA 1
ATOM 813 C C . HIS A 1 107 ? -19.477 6.989 15.886 1.00 96.62 107 HIS A C 1
ATOM 815 O O . HIS A 1 107 ? -19.093 5.910 15.435 1.00 96.62 107 HIS A O 1
ATOM 821 N N . LEU A 1 108 ? -19.099 8.154 15.351 1.00 92.19 108 LEU A N 1
ATOM 822 C CA . LEU A 1 108 ? -18.273 8.274 14.136 1.00 92.19 108 LEU A CA 1
ATOM 823 C C . LEU A 1 108 ? -16.886 8.890 14.386 1.00 92.19 108 LEU A C 1
ATOM 825 O O . LEU A 1 108 ? -16.042 8.876 13.495 1.00 92.19 108 LEU A O 1
ATOM 829 N N . GLY A 1 109 ? -16.643 9.438 15.579 1.00 91.31 109 GLY A N 1
ATOM 830 C CA . GLY A 1 109 ? -15.377 10.082 15.930 1.00 91.31 109 GLY A CA 1
ATOM 831 C C . GLY A 1 109 ? -14.397 9.106 16.571 1.00 91.31 109 GLY A C 1
ATOM 832 O O . GLY A 1 109 ? -14.615 8.687 17.708 1.00 91.31 109 GLY A O 1
ATOM 833 N N . TYR A 1 110 ? -13.302 8.800 15.877 1.00 92.75 110 TYR A N 1
ATOM 834 C CA . TYR A 1 110 ? -12.220 7.948 16.373 1.00 92.75 110 TYR A CA 1
ATOM 835 C C . TYR A 1 110 ? -10.888 8.689 16.285 1.00 92.75 110 TYR A C 1
ATOM 837 O O . TYR A 1 110 ? -10.606 9.336 15.280 1.00 92.75 110 TYR A O 1
ATOM 845 N N . GLY A 1 111 ? -10.081 8.596 17.339 1.00 89.56 111 GLY A N 1
ATOM 846 C CA . GLY A 1 111 ? -8.688 9.032 17.335 1.00 89.56 111 GLY A CA 1
ATOM 847 C C . GLY A 1 111 ? -7.766 7.825 17.434 1.00 89.56 111 GLY A C 1
ATOM 848 O O . GLY A 1 111 ? -8.002 6.948 18.264 1.00 89.56 111 GLY A O 1
ATOM 849 N N . GLU A 1 112 ? -6.731 7.776 16.604 1.00 86.31 112 GLU A N 1
ATOM 850 C CA . GLU A 1 112 ? -5.674 6.776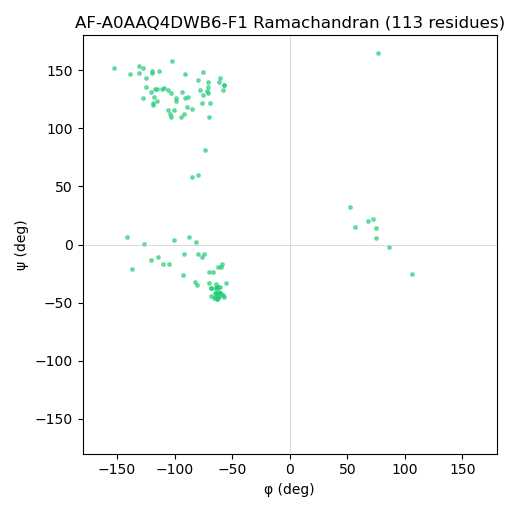 16.737 1.00 86.31 112 GLU A CA 1
ATOM 851 C C . GLU A 1 112 ? -4.819 7.080 17.971 1.00 86.31 112 GLU A C 1
ATOM 853 O O . GLU A 1 112 ? -4.482 8.235 18.250 1.00 86.31 112 GLU A O 1
ATOM 858 N N . VAL A 1 113 ? -4.511 6.041 18.742 1.00 82.56 113 VAL A N 1
ATOM 859 C CA . VAL A 1 113 ? -3.644 6.122 19.915 1.00 82.56 113 VAL A CA 1
ATOM 860 C C . VAL A 1 113 ? -2.308 5.481 19.537 1.00 82.56 113 VAL A C 1
ATOM 862 O O . VAL A 1 113 ? -2.295 4.277 19.268 1.00 82.56 113 VAL A O 1
ATOM 865 N N . PRO A 1 114 ? -1.200 6.249 19.507 1.00 70.19 114 PRO A N 1
ATOM 866 C CA . PRO A 1 114 ? 0.121 5.699 19.222 1.00 70.19 114 PRO A CA 1
ATOM 867 C C . PRO A 1 114 ? 0.466 4.582 20.215 1.00 70.19 114 PRO A C 1
ATOM 869 O O . PRO A 1 114 ? 0.207 4.733 21.412 1.00 70.19 114 PRO A O 1
ATOM 872 N N . GLN A 1 115 ? 1.034 3.481 19.714 1.00 57.44 115 GLN A N 1
ATOM 873 C CA . GLN A 1 115 ? 1.609 2.408 20.536 1.00 57.44 115 GLN A CA 1
ATOM 874 C C . GLN A 1 115 ? 3.035 2.737 20.978 1.00 57.44 115 GLN A C 1
ATOM 876 O O . GLN A 1 115 ? 3.817 3.238 20.134 1.00 57.44 115 GLN A O 1
#

Solvent-accessible surface area (backbone atoms only — not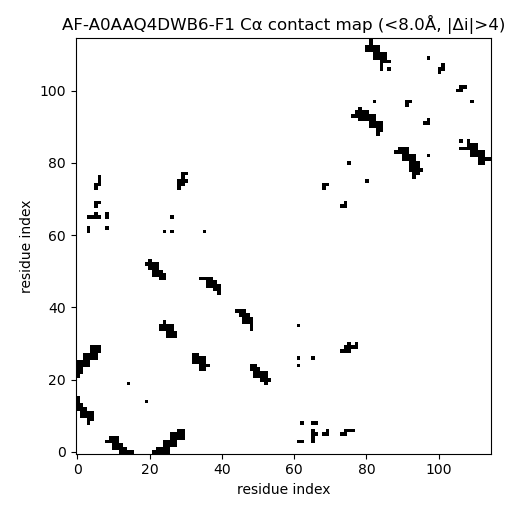 comparable to full-atom values): 6567 Å² total; per-residue (Å²): 63,36,36,33,30,18,81,78,62,44,77,49,76,44,61,67,91,73,72,48,63,55,30,38,44,30,42,28,26,71,86,54,78,45,80,49,67,48,74,56,91,55,87,91,56,74,72,38,56,71,40,57,60,82,54,58,71,57,54,54,55,51,44,51,51,18,49,51,30,41,75,70,60,58,45,48,56,55,73,67,42,41,34,30,33,73,86,74,69,47,78,33,56,14,53,66,47,47,52,51,48,23,72,76,69,68,57,82,55,70,42,80,50,89,129

pLDDT: mean 90.73, std 6.46, range [57.44, 97.5]

Secondary structure (DSSP, 8-state):
-EEEETTT--EEE-SGGGT-SEE-EEEE-SS-EEEE-B--SSTTPPPB--EETT-THHHHHHHHHHHHHHHTT-S--TTT-EEEETTT--EEEHHHHHHHHHHHH----EEE---

Mean predicted aligned error: 6.55 Å

Foldseek 3Di:
DWEQELQPLDIDDDCPVVPDQKDFYWYAQADDTDTDWDDDPDPPDDIDRMDGPPPCVVSVVVSVVSPVCNVVVVHDPQQAWWKAQPVPRDIAGHPVRVVVCCVVPVGDDIDTDDD

Radius of gyration: 18.67 Å; Cα contacts (8 Å, |Δi|>4): 188; chains: 1; bounding box: 45×28×48 Å

Nearest PDB structures (foldseek):
  4boq-assembly1_A-2  TM=9.539E-01  e=3.041E-07  Homo sapiens
  4bos-assembly1_B  TM=8.997E-01  e=5.498E-07  Homo sapiens
  4boz-assembly1_A  TM=9.637E-01  e=2.666E-06  Homo sapiens
  5xpd-assembly1_A  TM=4.411E-01  e=4.818E+00  Arabidopsis thaliana

InterPro domains:
  IPR057766 OTU1-like, C-terminal C2H2-type zinc finger [PF24560] (79-113)

Sequence (115 aa):
MVAVDAQSGRLHRFGADAGCDQRLLLLYDGIHYDPLVLEPLEPGRPVRTLFSAREDALLALALELAQEARASRQFTDVANFTLRCLACDIGLVGQEAARRHAAETGHLGYGEVPQ